Protein AF-A0A5J4KFA5-F1 (afdb_monomer)

Solvent-accessible surface area (backbone atoms only — not comparable to full-atom values): 8581 Å² total; per-residue (Å²): 132,89,76,61,67,71,60,54,55,54,52,53,52,54,51,50,53,52,53,51,52,57,57,59,62,65,71,76,67,78,78,63,49,72,57,53,48,56,60,52,52,70,78,34,52,78,68,52,31,37,32,31,64,57,60,85,41,83,66,88,30,64,31,46,35,37,46,32,25,41,44,97,85,67,27,35,32,38,39,41,37,34,32,26,79,76,80,60,10,60,66,46,78,48,78,49,64,82,28,49,67,70,58,46,50,55,49,51,52,58,50,49,76,76,40,63,63,37,82,48,56,66,64,59,56,50,51,56,50,49,52,20,43,56,53,14,45,77,75,69,50,69,73,90,56,94,66,72,77,131

Structure (mmCIF, N/CA/C/O backbone):
data_AF-A0A5J4KFA5-F1
#
_entry.id   AF-A0A5J4KFA5-F1
#
loop_
_atom_site.group_PDB
_atom_site.id
_atom_site.type_symbol
_atom_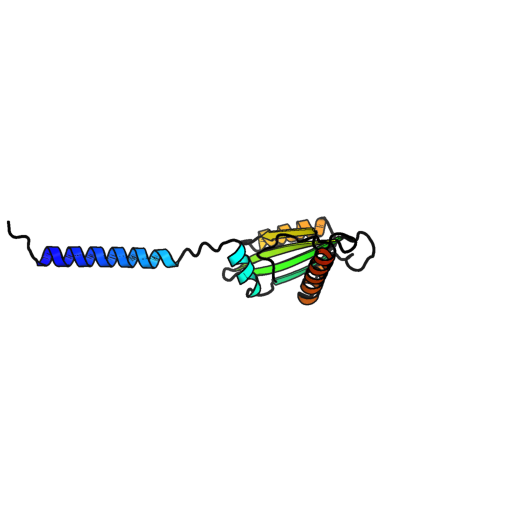site.label_atom_id
_atom_site.label_alt_id
_atom_site.label_comp_id
_atom_site.label_asym_id
_atom_site.label_entity_id
_atom_site.label_seq_id
_atom_site.pdbx_PDB_ins_code
_atom_site.Cartn_x
_atom_site.Cartn_y
_atom_site.Cartn_z
_atom_site.occupancy
_atom_site.B_iso_or_equiv
_atom_site.aut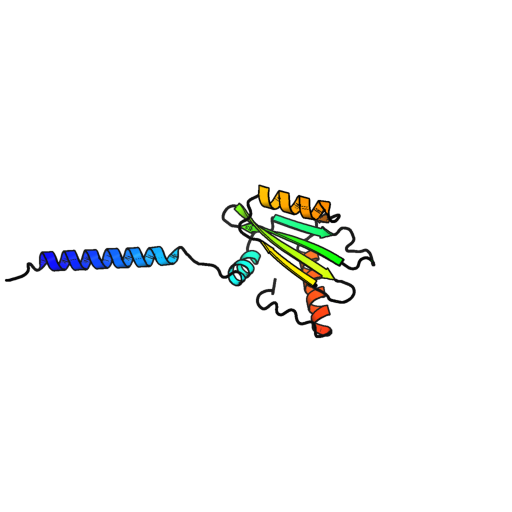h_seq_id
_atom_site.auth_comp_id
_atom_site.auth_asym_id
_atom_site.auth_atom_id
_atom_site.pdbx_PDB_model_num
ATOM 1 N N . MET A 1 1 ? -47.757 -39.507 41.979 1.00 48.88 1 MET A N 1
ATOM 2 C CA . MET A 1 1 ? -47.873 -38.122 42.495 1.00 48.88 1 MET A CA 1
ATOM 3 C C . MET A 1 1 ? -48.230 -37.200 41.332 1.00 48.88 1 MET A C 1
ATOM 5 O O . MET A 1 1 ? -47.469 -37.205 40.369 1.00 48.88 1 MET A O 1
ATOM 9 N N . PRO A 1 2 ? -49.360 -36.469 41.341 1.00 50.25 2 PRO A N 1
ATOM 10 C CA . PRO A 1 2 ? -49.738 -35.630 40.203 1.00 50.25 2 PRO A CA 1
ATOM 11 C C . PRO A 1 2 ? -48.862 -34.374 40.171 1.00 50.25 2 PRO A C 1
ATOM 13 O O . PRO A 1 2 ? -48.913 -33.545 41.079 1.00 50.25 2 PRO A O 1
ATOM 16 N N . GLN A 1 3 ? -48.007 -34.247 39.157 1.00 60.41 3 GLN A N 1
ATOM 17 C CA . GLN A 1 3 ? -47.217 -33.034 38.961 1.00 60.41 3 GLN A CA 1
ATOM 18 C C . GLN A 1 3 ? -48.127 -31.901 38.471 1.00 60.41 3 GLN A C 1
ATOM 20 O O . GLN A 1 3 ? -48.825 -32.046 37.473 1.00 60.41 3 GLN A O 1
ATOM 25 N N . ASP A 1 4 ? -48.099 -30.774 39.183 1.00 69.31 4 ASP A N 1
ATOM 26 C CA . ASP A 1 4 ? -48.907 -29.586 38.902 1.00 69.31 4 ASP A CA 1
ATOM 27 C C . ASP A 1 4 ? -48.638 -29.044 37.473 1.00 69.31 4 ASP A C 1
ATOM 29 O O . ASP A 1 4 ? -47.506 -28.626 37.171 1.00 69.31 4 ASP A O 1
ATOM 33 N N . PRO A 1 5 ? -49.656 -29.005 36.589 1.00 64.88 5 PRO A N 1
ATOM 34 C CA . PRO A 1 5 ? -49.503 -28.608 35.188 1.00 64.88 5 PRO A CA 1
ATOM 35 C C . PRO A 1 5 ? -48.994 -27.166 35.024 1.00 64.88 5 PRO A C 1
ATOM 37 O O . PRO A 1 5 ? -48.311 -26.850 34.042 1.00 64.88 5 PRO A O 1
ATOM 40 N N . LYS A 1 6 ? -49.220 -26.284 36.011 1.00 66.75 6 LYS A N 1
ATOM 41 C CA . LYS A 1 6 ? -48.730 -24.895 35.974 1.00 66.75 6 LYS A CA 1
ATOM 42 C C . LYS A 1 6 ? -47.214 -24.805 36.163 1.00 66.75 6 LYS A C 1
ATOM 44 O O . LYS A 1 6 ? -46.574 -23.913 35.595 1.00 66.75 6 LYS A O 1
ATOM 49 N N . LYS A 1 7 ? -46.603 -25.726 36.922 1.00 64.25 7 LYS A N 1
ATOM 50 C CA . LYS A 1 7 ? -45.137 -25.785 37.087 1.00 64.25 7 LYS A CA 1
ATOM 51 C C . LYS A 1 7 ? -44.448 -26.237 35.800 1.00 64.25 7 LYS A C 1
ATOM 53 O O . LYS A 1 7 ? -43.410 -25.677 35.441 1.00 64.25 7 LYS A O 1
ATOM 58 N N . GLN A 1 8 ? -45.048 -27.180 35.074 1.00 62.72 8 GLN A N 1
ATOM 59 C CA . GLN A 1 8 ? -44.511 -27.669 33.803 1.00 62.72 8 GLN A CA 1
ATOM 60 C C . GLN A 1 8 ? -44.550 -26.580 32.716 1.00 62.72 8 GLN A C 1
ATOM 62 O O . GLN A 1 8 ? -43.534 -26.335 32.061 1.00 62.72 8 GLN A O 1
ATOM 67 N N . GLN A 1 9 ? -45.651 -25.828 32.597 1.00 65.81 9 GLN A N 1
ATOM 68 C CA . GLN A 1 9 ? -45.754 -24.720 31.633 1.00 65.81 9 GLN A CA 1
ATOM 69 C C . GLN A 1 9 ? -44.708 -23.617 31.878 1.00 65.81 9 GLN A C 1
ATOM 71 O O . GLN A 1 9 ? -44.048 -23.163 30.938 1.00 65.81 9 GLN A O 1
ATOM 76 N N . LYS A 1 10 ? -44.473 -23.232 33.143 1.00 67.44 10 LYS A N 1
ATOM 77 C CA . LYS A 1 10 ? -43.448 -22.231 33.501 1.00 67.44 10 LYS A CA 1
ATOM 78 C C . LYS A 1 10 ? -42.025 -22.707 33.182 1.00 67.44 10 LYS A C 1
ATOM 80 O O . LYS A 1 10 ? -41.206 -21.917 32.705 1.00 67.44 10 LYS A O 1
ATOM 85 N N . ALA A 1 11 ? -41.727 -23.990 33.392 1.00 69.19 11 ALA A N 1
ATOM 86 C CA . ALA A 1 11 ? -40.424 -24.570 33.067 1.00 69.19 11 ALA A CA 1
ATOM 87 C C . ALA A 1 11 ? -40.159 -24.592 31.549 1.00 69.19 11 ALA A C 1
ATOM 89 O O . ALA A 1 11 ? -39.063 -24.233 31.106 1.00 69.19 11 ALA A O 1
ATOM 90 N N . VAL A 1 12 ? -41.174 -24.936 30.747 1.00 67.94 12 VAL A N 1
ATOM 91 C CA . VAL A 1 12 ? -41.089 -24.939 29.276 1.00 67.94 12 VAL A CA 1
ATOM 92 C C . VAL A 1 12 ? -40.894 -23.519 28.732 1.00 67.94 12 VAL A C 1
ATOM 94 O O . VAL A 1 12 ? -40.017 -23.300 27.891 1.00 67.94 12 VAL A O 1
ATOM 97 N N . MET A 1 13 ? -41.619 -22.524 29.259 1.00 67.62 13 MET A N 1
ATOM 98 C CA . MET A 1 13 ? -41.434 -21.121 28.862 1.00 67.62 13 MET A CA 1
ATOM 99 C C . MET A 1 13 ? -40.043 -20.578 29.232 1.00 67.62 13 MET A C 1
ATOM 101 O O . MET A 1 13 ? -39.431 -19.862 28.435 1.00 67.62 13 MET A O 1
ATOM 105 N N . LYS A 1 14 ? -39.491 -20.957 30.396 1.00 67.44 14 LYS A N 1
ATOM 106 C CA . LYS A 1 14 ? -38.136 -20.553 30.820 1.00 67.44 14 LYS A CA 1
ATOM 107 C C . LYS A 1 14 ? -37.043 -21.181 29.942 1.00 67.44 14 LYS A C 1
ATOM 109 O O . LYS A 1 14 ? -36.077 -20.497 29.606 1.00 67.44 14 LYS A O 1
ATOM 114 N N . LYS A 1 15 ? -37.213 -22.439 29.508 1.00 66.06 15 LYS A N 1
ATOM 115 C CA . LYS A 1 15 ? -36.317 -23.093 28.532 1.00 66.06 15 LYS A CA 1
ATOM 116 C C . LYS A 1 15 ? -36.366 -22.415 27.157 1.00 66.06 15 LYS A C 1
ATOM 118 O O . LYS A 1 15 ? -35.312 -22.160 26.581 1.00 66.06 15 LYS A O 1
ATOM 123 N N . ARG A 1 16 ? -37.556 -22.046 26.660 1.00 66.62 16 ARG A N 1
ATOM 124 C CA . ARG A 1 16 ? -37.713 -21.324 25.380 1.00 66.62 16 ARG A CA 1
ATOM 125 C C . ARG A 1 16 ? -37.065 -19.935 25.398 1.00 66.62 16 ARG A C 1
ATOM 127 O O . ARG A 1 16 ? -36.372 -19.594 24.445 1.00 66.62 16 ARG A O 1
ATOM 134 N N . LYS A 1 17 ? -37.207 -19.168 26.490 1.00 60.09 17 LYS A N 1
ATOM 135 C CA . LYS A 1 17 ? -36.532 -17.862 26.644 1.00 60.09 17 LYS A CA 1
ATOM 136 C C . LYS A 1 17 ? -35.004 -17.986 26.671 1.00 60.09 17 LYS A C 1
ATOM 138 O O . LYS A 1 17 ? -34.337 -17.211 25.995 1.00 60.09 17 LYS A O 1
ATOM 143 N N . LYS A 1 18 ? -34.451 -18.987 27.369 1.00 60.09 18 LYS A N 1
ATOM 144 C CA . LYS A 1 18 ? -33.000 -19.257 27.364 1.00 60.09 18 LYS A CA 1
ATOM 145 C C . LYS A 1 18 ? -32.482 -19.674 25.982 1.00 60.09 18 LYS A C 1
ATOM 147 O O . LYS A 1 18 ? -31.433 -19.201 25.564 1.00 60.09 18 LYS A O 1
ATOM 152 N N . ALA A 1 19 ? -33.230 -20.502 25.249 1.00 58.31 19 ALA A N 1
ATOM 153 C CA . ALA A 1 19 ? -32.874 -20.895 23.883 1.00 58.31 19 ALA A CA 1
ATOM 154 C C . ALA A 1 19 ? -32.956 -19.719 22.889 1.00 58.31 19 ALA A C 1
ATOM 156 O O . ALA A 1 19 ? -32.118 -19.610 21.998 1.00 58.31 19 ALA A O 1
ATOM 157 N N . ALA A 1 20 ? -33.925 -18.813 23.057 1.00 57.97 20 ALA A N 1
ATOM 158 C CA . ALA A 1 20 ? -34.015 -17.582 22.272 1.00 57.97 20 ALA A CA 1
ATOM 159 C C . ALA A 1 20 ? -32.862 -16.612 22.590 1.00 57.97 20 ALA A C 1
ATOM 161 O O . ALA A 1 20 ? -32.257 -16.076 21.669 1.00 57.97 20 ALA A O 1
ATOM 162 N N . GLN A 1 21 ? -32.492 -16.452 23.866 1.00 55.25 21 GLN A N 1
ATOM 163 C CA . GLN A 1 21 ? -31.337 -15.641 24.281 1.00 55.25 21 GLN A CA 1
ATOM 164 C C . GLN A 1 21 ? -30.009 -16.194 23.732 1.00 55.25 21 GLN A C 1
ATOM 166 O O . GLN A 1 21 ? -29.204 -15.427 23.207 1.00 55.25 21 GLN A O 1
ATOM 171 N N . HIS A 1 22 ? -29.813 -17.519 23.740 1.00 52.59 22 HIS A N 1
ATOM 172 C CA . HIS A 1 22 ? -28.641 -18.150 23.115 1.00 52.59 22 HIS A CA 1
ATOM 173 C C . HIS A 1 22 ? -28.617 -18.011 21.581 1.00 52.59 22 HIS A C 1
ATOM 175 O O . HIS A 1 22 ? -27.538 -17.913 21.003 1.00 52.59 22 HIS A O 1
ATOM 181 N N . LYS A 1 23 ? -29.777 -17.949 20.906 1.00 52.00 23 LYS A N 1
ATOM 182 C CA . LYS A 1 23 ? -29.849 -17.703 19.452 1.00 52.00 23 LYS A CA 1
ATOM 183 C C . LYS A 1 23 ? -29.574 -16.246 19.062 1.00 52.00 23 LYS A C 1
ATOM 185 O O . LYS A 1 23 ? -29.092 -16.009 17.959 1.00 52.00 23 LYS A O 1
ATOM 190 N N . VAL A 1 24 ? -29.856 -15.280 19.940 1.00 48.72 24 VAL A N 1
ATOM 191 C CA . VAL A 1 24 ? -29.573 -13.852 19.691 1.00 48.72 24 VAL A CA 1
ATOM 192 C C . VAL A 1 24 ? -28.083 -13.542 19.896 1.00 48.72 24 VAL A C 1
ATOM 194 O O . VAL A 1 24 ? -27.511 -12.786 19.118 1.00 48.72 24 VAL A O 1
ATOM 197 N N . SER A 1 25 ? -27.414 -14.211 20.843 1.00 45.38 25 SER A N 1
ATOM 198 C CA . SER A 1 25 ? -25.962 -14.074 21.062 1.00 45.38 25 SER A CA 1
ATOM 199 C C . SER A 1 25 ? -25.096 -14.672 19.944 1.00 45.38 25 SER A C 1
ATOM 201 O O . SER A 1 25 ? -23.939 -14.286 19.808 1.00 45.38 25 SER A O 1
ATOM 203 N N . ALA A 1 26 ? -25.625 -15.597 19.139 1.00 46.81 26 ALA A N 1
ATOM 204 C CA . ALA A 1 26 ? -24.887 -16.210 18.031 1.00 46.81 26 ALA A CA 1
ATOM 205 C C . ALA A 1 26 ? -24.843 -15.337 16.759 1.00 46.81 26 ALA A C 1
ATOM 207 O O . ALA A 1 26 ? -24.162 -15.693 15.804 1.00 46.81 26 ALA A O 1
ATOM 208 N N . LYS A 1 27 ? -25.554 -14.196 16.728 1.00 43.31 27 LYS A N 1
ATOM 209 C CA . LYS A 1 27 ? -25.555 -13.260 15.587 1.00 43.31 27 LYS A CA 1
ATOM 210 C C . LYS A 1 27 ? -24.529 -12.124 15.693 1.00 43.31 27 LYS A C 1
ATOM 212 O O . LYS A 1 27 ? -24.405 -11.361 14.744 1.00 43.31 27 LYS A O 1
ATOM 217 N N . ALA A 1 28 ? -23.806 -12.004 16.808 1.00 41.78 28 ALA A N 1
ATOM 218 C CA . ALA A 1 28 ? -22.899 -10.876 17.057 1.00 41.78 28 ALA A CA 1
ATOM 219 C C . ALA A 1 28 ? -21.405 -11.194 16.866 1.00 41.78 28 ALA A C 1
ATOM 221 O O . ALA A 1 28 ? -20.589 -10.287 16.939 1.00 41.78 28 ALA A O 1
ATOM 222 N N . ASN A 1 29 ? -21.047 -12.443 16.563 1.00 40.81 29 ASN A N 1
ATOM 223 C CA . ASN A 1 29 ? -19.681 -12.815 16.201 1.00 40.81 29 ASN A CA 1
ATOM 224 C C . ASN A 1 29 ? -19.675 -13.349 14.770 1.00 40.81 29 ASN A C 1
ATOM 226 O O . ASN A 1 29 ? -19.503 -14.544 14.536 1.00 40.81 29 ASN A O 1
ATOM 230 N N . LEU A 1 30 ? -19.873 -12.456 13.798 1.00 44.94 30 LEU A N 1
ATOM 231 C CA . LEU A 1 30 ? -19.349 -12.709 12.461 1.00 44.94 30 LEU A CA 1
ATOM 232 C C . LEU A 1 30 ? -17.828 -12.670 12.596 1.00 44.94 30 LEU A C 1
ATOM 234 O O . LEU A 1 30 ? -17.204 -11.616 12.519 1.00 44.94 30 LEU A O 1
ATOM 238 N N . THR A 1 31 ? -17.225 -13.822 12.875 1.00 44.69 31 THR A N 1
ATOM 239 C CA . THR A 1 31 ? -15.794 -14.018 12.676 1.00 44.69 31 THR A CA 1
ATOM 240 C C . THR A 1 31 ? -15.566 -13.888 11.175 1.00 44.69 31 THR A C 1
ATOM 242 O O . THR A 1 31 ? -15.669 -14.863 10.434 1.00 44.69 31 THR A O 1
ATOM 245 N N . PHE A 1 32 ? -15.369 -12.660 10.695 1.00 49.94 32 PHE A N 1
ATOM 246 C CA . PHE A 1 32 ? -15.036 -12.431 9.301 1.00 49.94 32 PHE A CA 1
ATOM 247 C C . PHE A 1 32 ? -13.742 -13.194 9.022 1.00 49.94 32 PHE A C 1
ATOM 249 O O . PHE A 1 32 ? -12.708 -12.937 9.641 1.00 49.94 32 PHE A O 1
ATOM 256 N N . SER A 1 33 ? -13.799 -14.161 8.100 1.00 60.81 33 SER A N 1
ATOM 257 C CA . SER A 1 33 ? -12.582 -14.698 7.487 1.00 60.81 33 SER A CA 1
ATOM 258 C C . SER A 1 33 ? -11.745 -13.514 6.995 1.00 60.81 33 SER A C 1
ATOM 260 O O . SER A 1 33 ? -12.311 -12.518 6.534 1.00 60.81 33 SER A O 1
ATOM 262 N N . LYS A 1 34 ? -10.411 -13.612 7.049 1.00 55.50 34 LYS A N 1
ATOM 263 C CA . LYS A 1 34 ? -9.513 -12.579 6.497 1.00 55.50 34 LYS A CA 1
ATOM 264 C C . LYS A 1 34 ? -9.927 -12.184 5.073 1.00 55.50 34 LYS A C 1
ATOM 266 O O . LYS A 1 34 ? -9.903 -11.011 4.729 1.00 55.50 34 LYS A O 1
ATOM 271 N N . GLU A 1 35 ? -10.395 -13.146 4.282 1.00 57.47 35 GLU A N 1
ATOM 272 C CA . GLU A 1 35 ? -10.902 -12.943 2.920 1.00 57.47 35 GLU A CA 1
ATOM 273 C C . GLU A 1 35 ? -12.211 -12.135 2.879 1.00 57.47 35 GLU A C 1
ATOM 275 O O . GLU A 1 35 ? -12.377 -11.267 2.025 1.00 57.47 35 GLU A O 1
ATOM 280 N N . GLY A 1 36 ? -13.126 -12.372 3.824 1.00 59.62 36 GLY A N 1
ATOM 281 C CA . GLY A 1 36 ? -14.366 -11.602 3.964 1.00 59.62 36 GLY A CA 1
ATOM 282 C C . GLY A 1 36 ? -14.100 -10.161 4.394 1.00 59.62 36 GLY A C 1
ATOM 283 O O . GLY A 1 36 ? -14.683 -9.236 3.838 1.00 59.62 36 GLY A O 1
ATOM 284 N N . MET A 1 37 ? -13.143 -9.964 5.305 1.00 60.84 37 MET A N 1
ATOM 285 C CA . MET A 1 37 ? -12.709 -8.634 5.735 1.00 60.84 37 MET A CA 1
ATOM 286 C C . MET A 1 37 ? -12.047 -7.849 4.591 1.00 60.84 37 MET A C 1
ATOM 288 O O . MET A 1 37 ? -12.329 -6.667 4.425 1.00 60.84 37 MET A O 1
ATOM 292 N N . LEU A 1 38 ? -11.230 -8.500 3.752 1.00 60.91 38 LEU A N 1
ATOM 293 C CA . LEU A 1 38 ? -10.692 -7.882 2.531 1.00 60.91 38 LEU A CA 1
ATOM 294 C C . LEU A 1 38 ? -11.795 -7.537 1.520 1.00 60.91 38 LEU A C 1
ATOM 296 O O . LEU A 1 38 ? -11.723 -6.502 0.859 1.00 60.91 38 LEU A O 1
ATOM 300 N N . ARG A 1 39 ? -12.820 -8.388 1.385 1.00 66.88 39 ARG A N 1
ATOM 301 C CA . ARG A 1 39 ? -13.937 -8.132 0.468 1.00 66.88 39 ARG A CA 1
ATOM 302 C C . ARG A 1 39 ? -14.721 -6.890 0.878 1.00 66.88 39 ARG A C 1
ATOM 304 O O . ARG A 1 39 ? -15.022 -6.073 0.012 1.00 66.88 39 ARG A O 1
ATOM 311 N N . GLU A 1 40 ? -14.987 -6.734 2.172 1.00 68.31 40 GLU A N 1
ATOM 312 C CA . GLU A 1 40 ? -15.677 -5.561 2.719 1.00 68.31 40 GLU A CA 1
ATOM 313 C C . GLU A 1 40 ? -14.793 -4.316 2.804 1.00 68.31 40 GLU A C 1
ATOM 315 O O . GLU A 1 40 ? -15.306 -3.199 2.707 1.00 68.31 40 GLU A O 1
ATOM 320 N N . ALA A 1 41 ? -13.466 -4.475 2.872 1.00 67.69 41 ALA A N 1
ATOM 321 C CA . ALA A 1 41 ? -12.539 -3.345 2.870 1.00 67.69 41 ALA A CA 1
ATOM 322 C C . ALA A 1 41 ? -12.739 -2.421 1.655 1.00 67.69 41 ALA A C 1
ATOM 324 O O . ALA A 1 41 ? -12.492 -1.225 1.750 1.00 67.69 41 ALA A O 1
ATOM 325 N N . ARG A 1 42 ? -13.260 -2.936 0.533 1.00 71.38 42 ARG A N 1
ATOM 326 C CA . ARG A 1 42 ? -13.574 -2.145 -0.669 1.00 71.38 42 ARG A CA 1
ATOM 327 C C . ARG A 1 42 ? -14.665 -1.100 -0.455 1.00 71.38 42 ARG A C 1
ATOM 329 O O . ARG A 1 42 ? -14.575 -0.012 -1.015 1.00 71.38 42 ARG A O 1
ATOM 336 N N . SER A 1 43 ? -15.667 -1.421 0.360 1.00 79.56 43 SER A N 1
ATOM 337 C CA . SER A 1 43 ? -16.758 -0.496 0.692 1.00 79.56 43 SER A CA 1
ATOM 338 C C . SER A 1 43 ? -16.385 0.531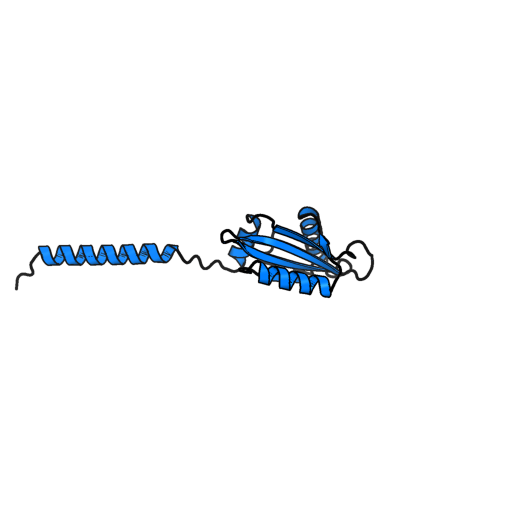 1.759 1.00 79.56 43 SER A C 1
ATOM 340 O O . SER A 1 43 ? -17.128 1.485 1.973 1.00 79.56 43 SER A O 1
ATOM 342 N N . LEU A 1 44 ? -15.243 0.354 2.427 1.00 84.81 44 LEU A N 1
ATOM 343 C CA . LEU A 1 44 ? -14.804 1.276 3.463 1.00 84.81 44 LEU A CA 1
ATOM 344 C C . LEU A 1 44 ? -14.317 2.598 2.858 1.00 84.81 44 LEU A C 1
ATOM 346 O O . LEU A 1 44 ? -13.662 2.574 1.813 1.00 84.81 44 LEU A O 1
ATOM 350 N N . PRO A 1 45 ? -14.563 3.745 3.510 1.00 88.88 45 PRO A N 1
ATOM 351 C CA . PRO A 1 45 ? -14.034 5.031 3.073 1.00 88.88 45 PRO A CA 1
ATOM 352 C C . PRO A 1 45 ? -12.511 5.002 2.908 1.00 88.88 45 PRO A C 1
ATOM 354 O O . PRO A 1 45 ? -11.791 4.494 3.773 1.00 88.88 45 PRO A O 1
ATOM 357 N N . LEU A 1 46 ? -12.025 5.551 1.793 1.00 91.81 46 LEU A N 1
ATOM 358 C CA . LEU A 1 46 ? -10.596 5.765 1.587 1.00 9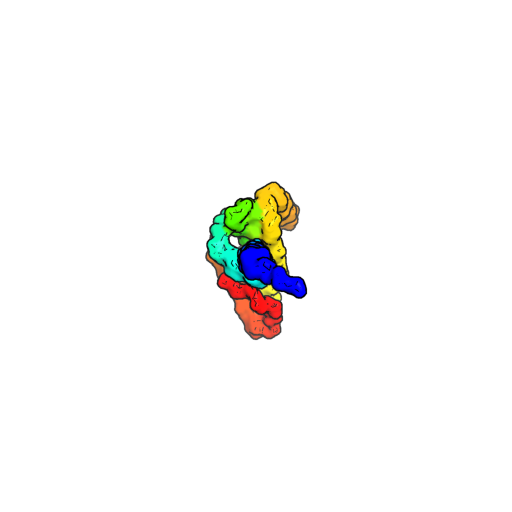1.81 46 LEU A CA 1
ATOM 359 C C . LEU A 1 46 ? -10.097 6.783 2.612 1.00 91.81 46 LEU A C 1
ATOM 361 O O . LEU A 1 46 ? -10.654 7.874 2.705 1.00 91.81 46 LEU A O 1
ATOM 365 N N . LEU A 1 47 ? -9.065 6.409 3.365 1.00 92.62 47 LEU A N 1
ATOM 366 C CA . LEU A 1 47 ? -8.374 7.330 4.257 1.00 92.62 47 LEU A CA 1
ATOM 367 C C . LEU A 1 47 ? -7.301 8.071 3.462 1.00 92.62 47 LEU A C 1
ATOM 369 O O . LEU A 1 47 ? -7.359 9.285 3.320 1.00 92.62 47 LEU A O 1
ATOM 373 N N . GLU A 1 48 ? -6.358 7.321 2.893 1.00 94.50 48 GLU A N 1
ATOM 374 C CA . GLU A 1 48 ? -5.269 7.865 2.087 1.00 94.50 48 GLU A CA 1
ATOM 375 C C . GLU A 1 48 ? -4.606 6.780 1.232 1.00 94.50 48 GLU A C 1
ATOM 377 O O . GLU A 1 48 ? -4.795 5.574 1.439 1.00 94.50 48 GLU A O 1
ATOM 382 N N . CYS A 1 49 ? -3.832 7.217 0.243 1.00 96.31 49 CYS A N 1
ATOM 383 C CA . CYS A 1 49 ? -3.080 6.339 -0.632 1.00 96.31 49 CYS A CA 1
ATOM 384 C C . CYS A 1 49 ? -1.710 6.938 -0.938 1.00 96.31 49 CYS A C 1
ATOM 386 O O . CYS A 1 49 ? -1.590 8.127 -1.234 1.00 96.31 49 CYS A O 1
ATOM 388 N N . TRP A 1 50 ? -0.685 6.096 -0.886 1.00 97.19 50 TRP A N 1
ATOM 389 C CA . TRP A 1 50 ? 0.708 6.485 -1.043 1.00 97.19 50 TRP A CA 1
ATOM 390 C C . TRP A 1 50 ? 1.399 5.599 -2.068 1.00 97.19 50 TRP A C 1
ATOM 392 O O . TRP A 1 50 ? 1.139 4.396 -2.140 1.00 97.19 50 TRP A O 1
ATOM 402 N N . ILE A 1 51 ? 2.328 6.186 -2.812 1.00 96.25 51 ILE A N 1
ATOM 403 C CA . ILE A 1 51 ? 3.200 5.494 -3.758 1.00 96.25 51 ILE A CA 1
ATOM 404 C C . ILE A 1 51 ? 4.645 5.948 -3.561 1.00 96.25 51 ILE A C 1
ATOM 406 O O . ILE A 1 51 ? 4.901 7.100 -3.221 1.00 96.25 51 ILE A O 1
ATOM 410 N N . SER A 1 52 ? 5.602 5.056 -3.785 1.00 95.50 52 SER A N 1
ATOM 411 C CA . SER A 1 52 ? 7.027 5.388 -3.772 1.00 95.50 52 SER A CA 1
ATOM 412 C C . SER A 1 52 ? 7.343 6.483 -4.786 1.00 95.50 52 SER A C 1
ATOM 414 O O . SER A 1 52 ? 6.945 6.369 -5.944 1.00 95.50 52 SER A O 1
ATOM 416 N N . GLN A 1 53 ? 8.095 7.512 -4.405 1.00 94.12 53 GLN A N 1
ATOM 417 C CA . GLN A 1 53 ? 8.363 8.672 -5.260 1.00 94.12 53 GLN A CA 1
ATOM 418 C C . GLN A 1 53 ? 9.082 8.308 -6.569 1.00 94.12 53 GLN A C 1
ATOM 420 O O . GLN A 1 53 ? 8.785 8.870 -7.621 1.00 94.12 53 GLN A O 1
ATOM 425 N N . SER A 1 54 ? 9.935 7.285 -6.533 1.00 91.69 54 SER A N 1
ATOM 426 C CA . SER A 1 54 ? 10.678 6.752 -7.679 1.00 91.69 54 SER A CA 1
ATOM 427 C C . SER A 1 54 ? 9.846 5.913 -8.662 1.00 91.69 54 SER A C 1
ATOM 429 O O . SER A 1 54 ? 10.408 5.320 -9.578 1.00 91.69 54 SER A O 1
ATOM 431 N N . TRP A 1 55 ? 8.514 5.845 -8.535 1.00 92.56 55 TRP A N 1
ATOM 432 C CA . TRP A 1 55 ? 7.690 4.940 -9.353 1.00 92.56 55 TRP A CA 1
ATOM 433 C C . TRP A 1 55 ? 7.812 5.163 -10.871 1.00 92.56 55 TRP A C 1
ATOM 435 O O . TRP A 1 55 ? 7.727 4.202 -11.643 1.00 92.56 55 TRP A O 1
ATOM 445 N N . GLN A 1 56 ? 8.079 6.400 -11.298 1.00 90.38 56 GLN A N 1
ATOM 446 C CA . GLN A 1 56 ? 8.296 6.758 -12.706 1.00 90.38 56 GLN A CA 1
ATOM 447 C C . GLN A 1 56 ? 9.729 6.497 -13.192 1.00 90.38 56 GLN A C 1
ATOM 449 O O . GLN A 1 56 ? 9.949 6.426 -14.393 1.00 90.38 56 GLN A O 1
ATOM 454 N N . GLN A 1 57 ? 10.700 6.315 -12.294 1.00 89.94 57 GLN A N 1
ATOM 455 C CA . GLN A 1 57 ? 12.115 6.143 -12.646 1.00 89.94 57 GLN A CA 1
ATOM 456 C C . GLN A 1 57 ? 12.396 4.719 -13.120 1.00 89.94 57 GLN A C 1
ATOM 458 O O . GLN A 1 57 ? 11.930 3.770 -12.492 1.00 89.94 57 GLN A O 1
ATOM 463 N N . ASP A 1 58 ? 13.175 4.534 -14.184 1.00 83.75 58 ASP A N 1
ATOM 464 C CA . ASP A 1 58 ? 13.436 3.205 -14.764 1.00 83.75 58 ASP A CA 1
ATOM 465 C C . ASP A 1 58 ? 14.056 2.216 -13.762 1.00 83.75 58 ASP A C 1
ATOM 467 O O . ASP A 1 58 ? 13.644 1.057 -13.688 1.00 83.75 58 ASP A O 1
ATOM 471 N N . ALA A 1 59 ? 14.966 2.696 -12.912 1.00 81.94 59 ALA A N 1
ATOM 472 C CA . ALA A 1 59 ? 15.535 1.962 -11.784 1.00 81.94 59 ALA A CA 1
ATOM 473 C C . ALA A 1 59 ? 15.091 2.603 -10.454 1.00 81.94 59 ALA A C 1
ATOM 475 O O . ALA A 1 59 ? 14.957 3.824 -10.396 1.00 81.94 59 ALA A O 1
ATOM 476 N N . PRO A 1 60 ? 14.861 1.822 -9.376 1.00 81.44 60 PRO A N 1
ATOM 477 C CA . PRO A 1 60 ? 15.183 0.398 -9.196 1.00 81.44 60 PRO A CA 1
ATOM 478 C C . PRO A 1 60 ? 14.123 -0.591 -9.716 1.00 81.44 60 PRO A C 1
ATOM 480 O O . PRO A 1 60 ? 14.272 -1.793 -9.517 1.00 81.44 60 PRO A O 1
ATOM 483 N N . GLY A 1 61 ? 13.032 -0.125 -10.332 1.00 85.62 61 GLY A N 1
ATOM 484 C CA . GLY A 1 61 ? 11.978 -1.017 -10.833 1.00 85.62 61 GLY A CA 1
ATOM 485 C C . GLY A 1 61 ? 11.049 -1.598 -9.757 1.00 85.62 61 GLY A C 1
ATOM 486 O O . GLY A 1 61 ? 10.158 -2.384 -10.070 1.00 85.62 61 GLY A O 1
ATOM 487 N N . LEU A 1 62 ? 11.230 -1.203 -8.496 1.00 91.75 62 LEU A N 1
ATOM 488 C CA . LEU A 1 62 ? 10.370 -1.582 -7.379 1.00 91.75 62 LEU A CA 1
ATOM 489 C C . LEU A 1 62 ? 9.515 -0.392 -6.958 1.00 91.75 62 LEU A C 1
ATOM 491 O O . LEU A 1 62 ? 10.038 0.680 -6.665 1.00 91.75 62 LEU A O 1
ATOM 495 N N . VAL A 1 63 ? 8.206 -0.607 -6.908 1.00 94.50 63 VAL A N 1
ATOM 496 C CA . VAL A 1 63 ? 7.206 0.403 -6.575 1.00 94.50 63 VAL A CA 1
ATOM 497 C C . VAL A 1 63 ? 6.435 -0.056 -5.348 1.00 94.50 63 VAL A C 1
ATOM 499 O O . VAL A 1 63 ? 5.764 -1.088 -5.372 1.00 94.50 63 VAL A O 1
ATOM 502 N N . GLN A 1 64 ? 6.536 0.708 -4.265 1.00 94.88 64 GLN A N 1
ATOM 503 C CA . GLN A 1 64 ? 5.771 0.463 -3.046 1.00 94.88 64 GLN A CA 1
ATOM 504 C C . GLN A 1 64 ? 4.483 1.281 -3.097 1.00 94.88 64 GLN A C 1
ATOM 506 O O . GLN A 1 64 ? 4.524 2.492 -3.280 1.00 94.88 64 GLN A O 1
ATOM 511 N N . ILE A 1 65 ? 3.343 0.626 -2.908 1.00 95.56 65 ILE A N 1
ATOM 512 C CA . ILE A 1 65 ? 2.019 1.248 -2.856 1.00 95.56 65 ILE A CA 1
ATOM 513 C C . ILE A 1 65 ? 1.387 0.912 -1.510 1.00 95.56 65 ILE A C 1
ATOM 515 O O . ILE A 1 65 ? 1.502 -0.218 -1.027 1.00 95.56 65 ILE A O 1
ATOM 519 N N . ILE A 1 66 ? 0.732 1.885 -0.888 1.00 95.19 66 ILE A N 1
ATOM 520 C CA . ILE A 1 66 ? -0.021 1.711 0.353 1.00 95.19 66 ILE A CA 1
ATOM 521 C C . ILE A 1 66 ? -1.411 2.295 0.146 1.00 95.19 66 ILE A C 1
ATOM 523 O O . ILE A 1 66 ? -1.561 3.415 -0.332 1.00 95.19 66 ILE A O 1
ATOM 527 N N . ILE A 1 67 ? -2.434 1.524 0.500 1.00 94.56 67 ILE A N 1
ATOM 528 C CA . ILE A 1 67 ? -3.834 1.947 0.448 1.00 94.56 67 ILE A CA 1
ATOM 529 C C . ILE A 1 67 ? -4.405 1.763 1.846 1.00 94.56 67 ILE A C 1
ATOM 531 O O . ILE A 1 67 ? -4.472 0.628 2.322 1.00 94.56 67 ILE A O 1
ATOM 535 N N . ALA A 1 68 ? -4.829 2.850 2.483 1.00 93.88 68 ALA A N 1
ATOM 536 C CA . ALA A 1 68 ? -5.428 2.837 3.811 1.00 93.88 68 ALA A CA 1
ATOM 537 C C . ALA A 1 68 ? -6.905 3.235 3.754 1.00 93.88 68 ALA A C 1
ATOM 539 O O . ALA A 1 68 ? -7.313 4.113 2.990 1.00 93.88 68 ALA A O 1
ATOM 540 N N . ARG A 1 69 ? -7.726 2.573 4.568 1.00 92.00 69 ARG A N 1
ATOM 541 C CA . ARG A 1 69 ? -9.172 2.783 4.655 1.00 92.00 69 ARG A CA 1
ATOM 542 C C . ARG A 1 69 ? -9.643 2.737 6.099 1.00 92.00 69 ARG A C 1
ATOM 544 O O . ARG A 1 69 ? -9.123 1.964 6.909 1.00 92.00 69 ARG A O 1
ATOM 551 N N . THR A 1 70 ? -10.667 3.526 6.392 1.00 90.62 70 THR A N 1
ATOM 552 C CA . THR A 1 70 ? -11.238 3.645 7.738 1.00 90.62 70 THR A CA 1
ATOM 553 C C . THR A 1 70 ? -12.370 2.642 7.930 1.00 90.62 70 THR A C 1
ATOM 555 O O . THR A 1 70 ? -13.305 2.585 7.137 1.00 90.62 70 THR A O 1
ATOM 558 N N . GLN A 1 71 ? -12.296 1.848 8.993 1.00 85.19 71 GLN A N 1
ATOM 559 C CA . GLN A 1 71 ? -13.331 0.911 9.423 1.00 85.19 71 GLN A CA 1
ATOM 560 C C . GLN A 1 71 ? -14.440 1.641 10.207 1.00 85.19 71 GLN A C 1
ATOM 562 O O . GLN A 1 71 ? -14.262 2.766 10.678 1.00 85.19 71 GLN A O 1
ATOM 567 N N . LEU A 1 72 ? -15.610 1.005 10.345 1.00 78.69 72 LEU A N 1
ATOM 568 C CA . LEU A 1 72 ? -16.801 1.594 10.986 1.00 78.69 72 LEU A CA 1
ATOM 569 C C . LEU A 1 72 ? -16.566 2.035 12.444 1.00 78.69 72 LEU A C 1
ATOM 571 O O . LEU A 1 72 ? -17.216 2.954 12.932 1.00 78.69 72 LEU A O 1
ATOM 575 N N . ASP A 1 73 ? -15.623 1.401 13.132 1.00 83.44 73 ASP A N 1
ATOM 576 C CA . ASP A 1 73 ? -15.234 1.641 14.523 1.00 83.44 73 ASP A CA 1
ATOM 577 C C . ASP A 1 73 ? -14.063 2.633 14.674 1.00 83.44 73 ASP A C 1
ATOM 579 O O . ASP A 1 73 ? -13.452 2.720 15.739 1.00 83.44 73 ASP A O 1
ATOM 583 N N . ARG A 1 74 ? -13.752 3.402 13.619 1.00 82.06 74 ARG A N 1
ATOM 584 C CA . ARG A 1 74 ? -12.585 4.304 13.526 1.00 82.06 74 ARG A CA 1
ATOM 585 C C . ARG A 1 74 ? -11.234 3.591 13.610 1.00 82.06 74 ARG A C 1
ATOM 587 O O . ARG A 1 74 ? -10.210 4.250 13.794 1.00 82.06 74 ARG A O 1
ATOM 594 N N . ARG A 1 75 ? -11.206 2.267 13.464 1.00 89.94 75 ARG A N 1
ATOM 595 C CA . ARG A 1 75 ? -9.963 1.546 13.202 1.00 89.94 75 ARG A CA 1
ATOM 596 C C . ARG A 1 75 ? -9.538 1.751 11.761 1.00 89.94 75 ARG A C 1
ATOM 598 O O . ARG A 1 75 ? -10.322 2.155 10.904 1.00 89.94 75 ARG A O 1
ATOM 605 N N . ILE A 1 76 ? -8.279 1.455 11.489 1.00 91.25 76 ILE A N 1
ATOM 606 C CA . ILE A 1 76 ? -7.708 1.554 10.155 1.00 91.25 76 ILE A CA 1
ATOM 607 C C . ILE A 1 76 ? -7.363 0.158 9.670 1.00 91.25 76 ILE A C 1
ATOM 609 O O . ILE A 1 76 ? -6.822 -0.680 10.396 1.00 91.25 76 ILE A O 1
ATOM 613 N N . CYS A 1 77 ? -7.670 -0.080 8.404 1.00 91.00 77 CYS A N 1
ATOM 614 C CA . CYS A 1 77 ? -7.105 -1.179 7.650 1.00 91.00 77 CYS A CA 1
ATOM 615 C C . CYS A 1 77 ? -6.251 -0.615 6.524 1.00 91.00 77 CYS A C 1
ATOM 617 O O . CYS A 1 77 ? -6.613 0.377 5.895 1.00 91.00 77 CYS A O 1
ATOM 619 N N . PHE A 1 78 ? -5.112 -1.241 6.263 1.00 91.44 78 PHE A N 1
ATOM 620 C CA . PHE A 1 78 ? -4.269 -0.849 5.148 1.00 91.44 78 PHE A CA 1
ATOM 621 C C . PHE A 1 78 ? -3.670 -2.062 4.450 1.00 91.44 78 PHE A C 1
ATOM 623 O O . PHE A 1 78 ? -3.385 -3.100 5.058 1.00 91.44 78 PHE A O 1
ATOM 630 N N . GLY A 1 79 ? -3.497 -1.915 3.141 1.00 91.19 79 GLY A N 1
ATOM 631 C CA . GLY A 1 79 ? -2.785 -2.847 2.286 1.00 91.19 79 GLY A CA 1
ATOM 632 C C . GLY A 1 79 ? -1.487 -2.221 1.798 1.00 91.19 79 GLY A C 1
ATOM 633 O O . GLY A 1 79 ? -1.497 -1.100 1.302 1.00 91.19 79 GLY A O 1
ATOM 634 N N . SER A 1 80 ? -0.386 -2.953 1.921 1.00 92.06 80 SER A N 1
ATOM 635 C CA . SER A 1 80 ? 0.923 -2.624 1.362 1.00 92.06 80 SER A CA 1
ATOM 636 C C . SER A 1 80 ? 1.213 -3.577 0.204 1.00 92.06 80 SER A C 1
ATOM 638 O O . SER A 1 80 ? 1.162 -4.799 0.362 1.00 92.06 80 SER A O 1
ATOM 640 N N . TYR A 1 81 ? 1.506 -3.012 -0.962 1.00 92.69 81 TYR A N 1
ATOM 641 C CA . TYR A 1 81 ? 1.720 -3.715 -2.220 1.00 92.69 81 TYR A CA 1
ATOM 642 C C . TYR A 1 81 ? 3.088 -3.338 -2.766 1.00 92.69 81 TYR A C 1
ATOM 644 O O . TYR A 1 81 ? 3.371 -2.164 -2.973 1.00 92.69 81 TYR A O 1
ATOM 652 N N . LEU A 1 82 ? 3.935 -4.331 -2.994 1.00 93.12 82 LEU A N 1
ATOM 653 C CA . LEU A 1 82 ? 5.220 -4.146 -3.648 1.00 93.12 82 LEU A CA 1
ATOM 654 C C . LEU A 1 82 ? 5.106 -4.673 -5.071 1.00 93.12 82 LEU A C 1
ATOM 656 O O . LEU A 1 82 ? 4.896 -5.871 -5.270 1.00 93.12 82 LEU A O 1
ATOM 660 N N . VAL A 1 83 ? 5.240 -3.780 -6.039 1.00 92.81 83 VAL A N 1
ATOM 661 C CA . VAL A 1 83 ? 5.184 -4.068 -7.469 1.00 92.81 83 VAL A CA 1
ATOM 662 C C . VAL A 1 83 ? 6.597 -4.037 -8.037 1.00 92.81 83 VAL A C 1
ATOM 664 O O . VAL A 1 83 ? 7.348 -3.099 -7.806 1.00 92.81 83 VAL A O 1
ATOM 667 N N . ASP A 1 84 ? 6.957 -5.071 -8.781 1.00 91.56 84 ASP A N 1
ATOM 668 C CA . ASP A 1 84 ? 8.164 -5.152 -9.593 1.00 91.56 84 ASP A CA 1
ATOM 669 C C . ASP A 1 84 ? 7.765 -4.892 -11.047 1.00 91.56 84 ASP A C 1
ATOM 671 O O . ASP A 1 84 ? 7.158 -5.745 -11.699 1.00 91.56 84 ASP A O 1
ATOM 675 N N . LYS A 1 85 ? 8.042 -3.680 -11.534 1.00 86.19 85 LYS A N 1
ATOM 676 C CA . LYS A 1 85 ? 7.627 -3.251 -12.876 1.00 86.19 85 LYS A CA 1
ATOM 677 C C . LYS A 1 85 ? 8.512 -3.799 -13.995 1.00 86.19 85 LYS A C 1
ATOM 679 O O . LYS A 1 85 ? 8.166 -3.624 -15.157 1.00 86.19 85 LYS A O 1
ATOM 684 N N . LEU A 1 86 ? 9.646 -4.418 -13.662 1.00 84.44 86 LEU A N 1
ATOM 685 C CA . LEU A 1 86 ? 10.617 -4.879 -14.654 1.00 84.44 86 LEU A CA 1
ATOM 686 C C . LEU A 1 86 ? 10.399 -6.347 -15.023 1.00 84.44 86 LEU A C 1
ATOM 688 O O . LEU A 1 86 ? 10.508 -6.697 -16.195 1.00 84.44 86 LEU A O 1
ATOM 692 N N . CYS A 1 87 ? 10.079 -7.205 -14.048 1.00 81.88 87 CYS A N 1
ATOM 693 C CA . CYS A 1 87 ? 10.116 -8.653 -14.280 1.00 81.88 87 CYS A CA 1
ATOM 694 C C . CYS A 1 87 ? 8.924 -9.420 -13.704 1.00 81.88 87 CYS A C 1
ATOM 696 O O . CYS A 1 87 ? 8.335 -10.247 -14.396 1.00 81.88 87 CYS A O 1
ATOM 698 N N . LEU A 1 88 ? 8.601 -9.211 -12.425 1.00 80.31 88 LEU A N 1
ATOM 699 C CA . LEU A 1 88 ? 7.744 -10.147 -11.679 1.00 80.31 88 LEU A CA 1
ATOM 700 C C . LEU A 1 88 ? 6.285 -9.693 -11.552 1.00 80.31 88 LEU A C 1
ATOM 702 O O . LEU A 1 88 ? 5.436 -10.492 -11.156 1.00 80.31 88 LEU A O 1
ATOM 706 N N . GLY A 1 89 ? 5.982 -8.427 -11.841 1.00 89.12 89 GLY A N 1
ATOM 707 C CA . GLY A 1 89 ? 4.674 -7.849 -11.559 1.00 89.12 89 GLY A CA 1
ATOM 708 C C . GLY A 1 89 ? 4.439 -7.701 -10.053 1.00 89.12 89 GLY A C 1
ATOM 709 O O . GLY A 1 89 ? 5.310 -7.244 -9.314 1.00 89.12 89 GLY A O 1
ATOM 710 N N . LEU A 1 90 ? 3.254 -8.059 -9.551 1.00 89.06 90 LEU A N 1
ATOM 711 C CA . LEU A 1 90 ? 2.943 -7.891 -8.127 1.00 89.06 90 LEU A CA 1
ATOM 712 C C . LEU A 1 90 ? 3.772 -8.852 -7.254 1.00 89.06 90 LEU A C 1
ATOM 714 O O . LEU A 1 90 ? 3.476 -10.046 -7.161 1.00 89.06 90 LEU A O 1
ATOM 718 N N . LYS A 1 91 ? 4.773 -8.326 -6.543 1.00 87.19 91 LYS A N 1
ATOM 719 C CA . LYS A 1 91 ? 5.800 -9.093 -5.825 1.00 87.19 91 LYS A CA 1
ATOM 720 C C . LYS A 1 91 ? 5.422 -9.444 -4.388 1.00 87.19 91 LYS A C 1
ATOM 722 O O . LYS A 1 91 ? 5.429 -10.625 -4.041 1.00 87.19 91 LYS A O 1
ATOM 727 N N . ASN A 1 92 ? 4.989 -8.486 -3.569 1.00 87.56 92 ASN A N 1
ATOM 728 C CA . ASN A 1 92 ? 4.550 -8.745 -2.188 1.00 87.56 92 ASN A CA 1
ATOM 729 C C . ASN A 1 92 ? 3.245 -8.015 -1.879 1.00 87.56 92 ASN A C 1
ATOM 731 O O . ASN A 1 92 ? 2.996 -6.930 -2.391 1.00 87.56 92 ASN A O 1
ATOM 735 N N . THR A 1 93 ? 2.429 -8.611 -1.012 1.00 87.69 93 THR A N 1
ATOM 736 C CA . THR A 1 93 ? 1.170 -8.027 -0.548 1.00 87.69 93 THR A CA 1
ATOM 737 C C . THR A 1 93 ? 0.986 -8.304 0.933 1.00 87.69 93 THR A C 1
ATOM 739 O O . THR A 1 93 ? 0.987 -9.463 1.355 1.00 87.69 93 THR A O 1
ATOM 742 N N . PHE A 1 94 ? 0.790 -7.255 1.718 1.00 86.00 94 PHE A N 1
ATOM 743 C CA . PHE A 1 94 ? 0.544 -7.347 3.149 1.00 86.00 94 PHE A CA 1
ATOM 744 C C . PHE A 1 94 ? -0.721 -6.584 3.492 1.00 86.00 94 PHE A C 1
ATOM 746 O O . PHE A 1 94 ? -0.894 -5.454 3.055 1.00 86.00 94 PHE A O 1
ATOM 753 N N . VAL A 1 95 ? -1.585 -7.187 4.304 1.00 86.0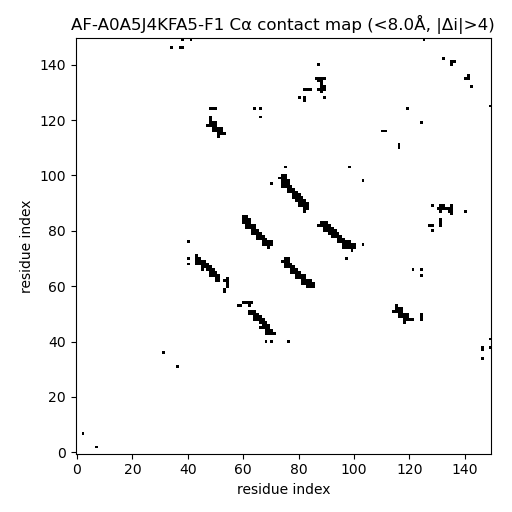6 95 VAL A N 1
ATOM 754 C CA . VAL A 1 95 ? -2.755 -6.503 4.858 1.00 86.06 95 VAL A CA 1
ATOM 755 C C . VAL A 1 95 ? -2.650 -6.491 6.367 1.00 86.06 95 VAL A C 1
ATOM 757 O O . VAL A 1 95 ? -2.204 -7.461 6.998 1.00 86.06 95 VAL A O 1
ATOM 760 N N . ARG A 1 96 ? -3.049 -5.363 6.931 1.00 85.94 96 ARG A N 1
ATOM 761 C CA . ARG A 1 96 ? -3.216 -5.148 8.356 1.00 85.94 96 ARG A CA 1
ATOM 762 C C . ARG A 1 96 ? -4.562 -4.486 8.585 1.00 85.94 96 ARG A C 1
ATOM 764 O O . ARG A 1 96 ? -5.007 -3.667 7.787 1.00 85.94 96 ARG A 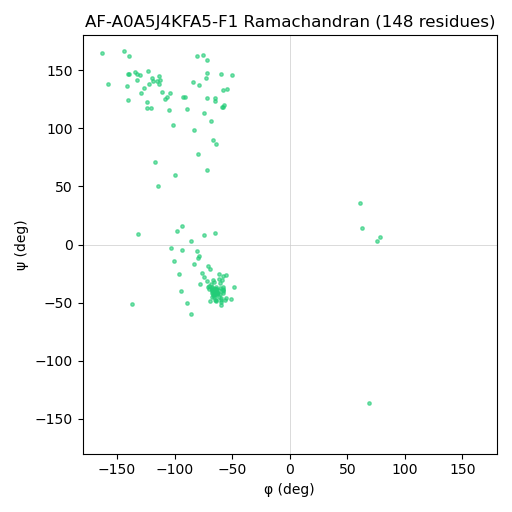O 1
ATOM 771 N N . THR A 1 97 ? -5.225 -4.896 9.649 1.00 85.94 97 THR A N 1
ATOM 772 C CA . THR A 1 97 ? -6.587 -4.491 10.000 1.00 85.94 97 THR A CA 1
ATOM 773 C C . THR A 1 97 ? -6.647 -4.264 11.499 1.00 85.94 97 THR A C 1
ATOM 775 O O . THR A 1 97 ? -5.775 -4.774 12.203 1.00 85.94 97 THR A O 1
ATOM 778 N N . ASP A 1 98 ? -7.670 -3.555 11.978 1.00 86.44 98 ASP A N 1
ATOM 779 C CA . ASP A 1 98 ? -7.840 -3.252 13.406 1.00 86.44 98 ASP A CA 1
ATOM 780 C C . ASP A 1 98 ? -6.678 -2.421 13.997 1.00 86.44 98 ASP A C 1
ATOM 782 O O . ASP A 1 98 ? -6.264 -2.591 15.141 1.00 86.44 98 ASP A O 1
ATOM 786 N N . TYR A 1 99 ? -6.111 -1.504 13.204 1.00 90.31 99 TYR A N 1
ATOM 787 C CA . TYR A 1 99 ? -5.086 -0.577 13.692 1.00 90.31 99 TYR A CA 1
ATOM 788 C C . TYR A 1 99 ? -5.732 0.636 14.357 1.00 90.31 99 TYR A C 1
ATOM 790 O O . TYR A 1 99 ? -6.728 1.174 13.870 1.00 90.31 99 TYR A O 1
ATOM 798 N N . SER A 1 100 ? -5.156 1.099 15.469 1.00 93.00 100 SER A N 1
ATOM 799 C CA . SER A 1 100 ? -5.449 2.448 15.959 1.00 93.00 100 SER A CA 1
ATOM 800 C C . SER A 1 100 ? -4.805 3.496 15.042 1.00 93.00 100 SER A C 1
ATOM 802 O O . SER A 1 100 ? -3.830 3.200 14.351 1.00 93.00 100 SER A O 1
ATOM 804 N N . GLN A 1 101 ? -5.308 4.734 15.079 1.00 91.69 101 GLN A N 1
ATOM 805 C CA . GLN A 1 101 ? -4.709 5.870 14.366 1.00 91.69 101 GLN A CA 1
ATOM 806 C C . GLN A 1 101 ? -3.201 5.997 14.656 1.00 91.69 101 GLN A C 1
ATOM 808 O O . GLN A 1 101 ? -2.392 6.064 13.739 1.00 91.69 101 GLN A O 1
ATOM 813 N N . ARG A 1 102 ? -2.815 5.921 15.936 1.00 94.44 102 ARG A N 1
ATOM 814 C CA . ARG A 1 102 ? -1.418 6.043 16.378 1.00 94.44 102 ARG A CA 1
ATOM 815 C C . ARG A 1 102 ? -0.532 4.899 15.880 1.00 94.44 102 ARG A C 1
ATOM 817 O O . ARG A 1 102 ? 0.640 5.108 15.576 1.00 94.44 102 ARG A O 1
ATOM 824 N N . ASP A 1 103 ? -1.060 3.676 15.846 1.00 94.19 103 ASP A N 1
ATOM 825 C CA . ASP A 1 103 ? -0.301 2.524 15.343 1.00 94.19 103 ASP A CA 1
ATOM 826 C C . ASP A 1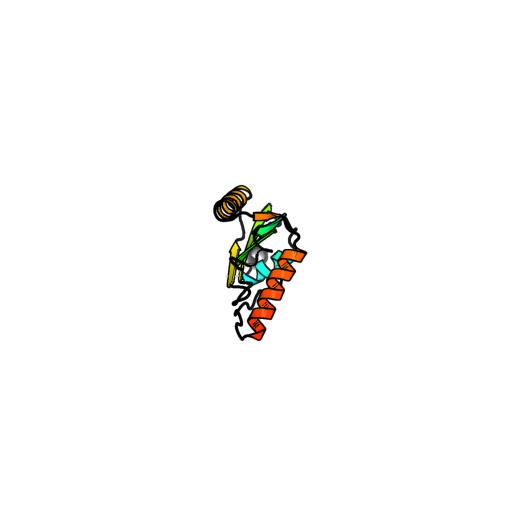 103 ? -0.115 2.609 13.830 1.00 94.19 103 ASP A C 1
ATOM 828 O O . ASP A 1 103 ? 0.943 2.250 13.318 1.00 94.19 103 ASP A O 1
ATOM 832 N N . TYR A 1 104 ? -1.130 3.109 13.124 1.00 94.31 104 TYR A N 1
ATOM 833 C CA . TYR A 1 104 ? -1.061 3.351 11.692 1.00 94.31 104 TYR A CA 1
ATOM 834 C C . TYR A 1 104 ? -0.022 4.426 11.353 1.00 94.31 104 TYR A C 1
ATOM 836 O O . TYR A 1 104 ? 0.852 4.174 10.529 1.00 94.31 104 TYR A O 1
ATOM 844 N N . GLU A 1 105 ? -0.052 5.569 12.043 1.00 94.25 105 GLU A N 1
ATOM 845 C CA . GLU A 1 105 ? 0.933 6.650 11.883 1.00 94.25 105 GLU A CA 1
ATOM 846 C C . GLU A 1 105 ? 2.364 6.143 12.082 1.00 94.25 105 GLU A C 1
ATOM 848 O O . GLU A 1 105 ? 3.228 6.370 11.239 1.00 94.25 105 GLU A O 1
ATOM 853 N N . ARG A 1 106 ? 2.600 5.347 13.133 1.00 95.12 106 ARG A N 1
ATOM 854 C CA . ARG A 1 106 ? 3.908 4.731 13.391 1.00 95.12 106 ARG A CA 1
ATOM 855 C C . ARG A 1 106 ? 4.357 3.796 12.267 1.00 95.12 106 ARG A C 1
ATOM 857 O O . ARG A 1 106 ? 5.548 3.730 11.965 1.00 95.12 106 ARG A O 1
ATOM 864 N N . GLU A 1 107 ? 3.447 3.020 11.675 1.00 93.19 107 GLU A N 1
ATOM 865 C CA . GLU A 1 107 ? 3.818 2.206 10.513 1.00 93.19 107 GLU A CA 1
ATOM 866 C C . GLU A 1 107 ? 4.079 3.058 9.277 1.00 93.19 107 GLU A C 1
ATOM 868 O O . GLU A 1 107 ? 5.008 2.761 8.526 1.00 93.19 107 GLU A O 1
ATOM 873 N N . MET A 1 108 ? 3.334 4.143 9.084 1.00 94.12 108 MET A N 1
ATOM 874 C CA . MET A 1 108 ? 3.567 5.059 7.974 1.00 94.12 108 MET A CA 1
ATOM 875 C C . MET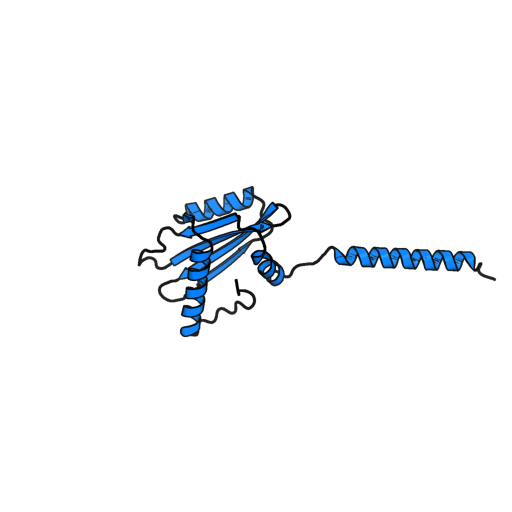 A 1 108 ? 4.937 5.747 8.094 1.00 94.12 108 MET A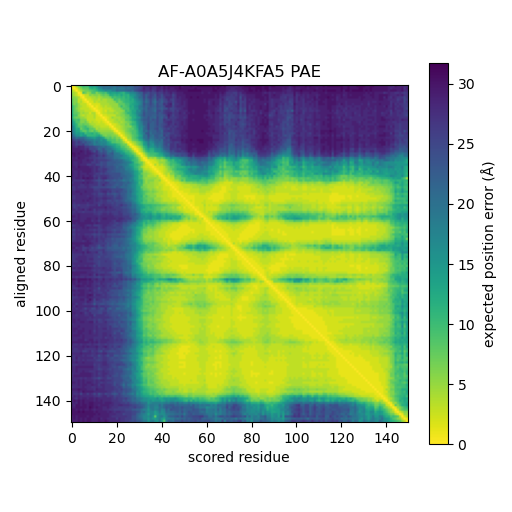 C 1
ATOM 877 O O . MET A 1 108 ? 5.693 5.768 7.123 1.00 94.12 108 MET A O 1
ATOM 881 N N . GLU A 1 109 ? 5.345 6.162 9.296 1.00 94.50 109 GLU A N 1
ATOM 882 C CA . GLU A 1 109 ? 6.706 6.649 9.585 1.00 94.50 109 GLU A CA 1
ATOM 883 C C . GLU A 1 109 ? 7.783 5.600 9.254 1.00 94.50 109 GLU A C 1
ATOM 885 O O . GLU A 1 109 ? 8.844 5.907 8.703 1.00 94.50 109 GLU A O 1
ATOM 890 N N . ARG A 1 110 ? 7.526 4.319 9.545 1.00 92.62 110 ARG A N 1
ATOM 891 C CA . ARG A 1 110 ? 8.451 3.226 9.201 1.00 92.62 110 ARG A CA 1
ATOM 892 C C . ARG A 1 110 ? 8.548 2.987 7.700 1.00 92.62 110 ARG A C 1
ATOM 894 O O . ARG A 1 110 ? 9.618 2.616 7.224 1.00 92.62 110 ARG A O 1
ATOM 901 N N . PHE A 1 111 ? 7.464 3.175 6.952 1.00 91.56 111 PHE A N 1
ATOM 902 C CA . PHE A 1 111 ? 7.515 3.114 5.493 1.00 91.56 111 PHE A CA 1
ATOM 903 C C . PHE A 1 111 ? 8.293 4.306 4.930 1.00 91.56 111 PHE A C 1
ATOM 905 O O . PHE A 1 111 ? 9.221 4.100 4.150 1.00 91.56 111 PHE A O 1
ATOM 912 N N . GLN A 1 112 ? 7.982 5.522 5.386 1.00 92.00 112 GLN A N 1
ATOM 913 C CA . GLN A 1 112 ? 8.619 6.759 4.923 1.00 92.00 112 GLN A CA 1
ATOM 914 C C . GLN A 1 112 ? 10.109 6.849 5.291 1.00 92.00 112 GLN A C 1
ATOM 916 O O . GLN A 1 112 ? 10.902 7.373 4.519 1.00 92.00 112 GLN A O 1
ATOM 921 N N . SER A 1 113 ? 10.532 6.283 6.425 1.00 93.06 113 SER A N 1
ATOM 922 C CA . SER A 1 113 ? 11.960 6.226 6.794 1.00 93.06 113 SER A CA 1
ATOM 923 C C . SER A 1 113 ? 12.783 5.257 5.939 1.00 93.06 113 SER A C 1
ATOM 925 O O . SER A 1 113 ? 14.008 5.348 5.919 1.00 93.06 113 SER A O 1
ATOM 927 N N . ARG A 1 114 ? 12.136 4.313 5.243 1.00 90.50 114 ARG A N 1
ATOM 928 C CA . ARG A 1 114 ? 12.805 3.345 4.357 1.00 90.50 114 ARG A CA 1
ATOM 929 C C . ARG A 1 114 ? 12.799 3.772 2.896 1.00 90.50 114 ARG A C 1
ATOM 931 O O . ARG A 1 114 ? 13.631 3.292 2.131 1.00 90.50 114 ARG A O 1
ATOM 938 N N . MET A 1 115 ? 11.831 4.589 2.499 1.00 89.06 115 MET A N 1
ATOM 939 C CA . MET A 1 115 ? 11.607 4.973 1.113 1.00 89.06 115 MET A CA 1
ATOM 940 C C . MET A 1 115 ? 10.826 6.280 1.063 1.00 89.06 115 MET A C 1
ATOM 942 O O . MET A 1 115 ? 9.843 6.441 1.782 1.00 89.06 115 MET A O 1
ATOM 946 N N . GLU A 1 116 ? 11.217 7.180 0.164 1.00 92.88 116 GLU A N 1
ATOM 947 C CA . GLU A 1 116 ? 10.437 8.382 -0.114 1.00 92.88 116 GLU A CA 1
ATOM 948 C C . GLU A 1 116 ? 9.086 7.997 -0.723 1.00 92.88 116 GLU A C 1
ATOM 950 O O . GLU A 1 116 ? 9.008 7.296 -1.738 1.00 92.88 116 GLU A O 1
ATOM 955 N N . MET A 1 117 ? 8.012 8.445 -0.081 1.00 94.75 117 MET A N 1
ATOM 956 C CA . MET A 1 117 ? 6.635 8.174 -0.477 1.00 94.75 117 MET A CA 1
ATOM 957 C C . MET A 1 117 ? 5.940 9.499 -0.768 1.00 94.75 117 MET A C 1
ATOM 959 O O . MET A 1 117 ? 6.136 10.479 -0.053 1.00 94.75 117 MET A O 1
ATOM 963 N N . GLN A 1 118 ? 5.074 9.507 -1.772 1.00 95.50 118 GLN A N 1
ATOM 964 C CA . GLN A 1 118 ? 4.213 10.636 -2.098 1.00 95.50 118 GLN A CA 1
ATOM 965 C C . GLN A 1 118 ? 2.739 10.208 -2.095 1.00 95.50 118 GLN A C 1
ATOM 967 O O . GLN A 1 118 ? 2.447 9.044 -2.401 1.00 95.50 118 GLN A O 1
ATOM 972 N N . PRO A 1 119 ? 1.801 11.112 -1.761 1.00 96.62 119 PRO A N 1
ATOM 973 C CA . PRO A 1 119 ? 0.380 10.836 -1.905 1.00 96.62 119 PRO A CA 1
ATOM 974 C C . PRO A 1 119 ? 0.037 10.537 -3.366 1.00 96.62 119 PRO A C 1
ATOM 976 O O . PRO A 1 119 ? 0.622 11.112 -4.285 1.00 96.62 119 PRO A O 1
ATOM 979 N N . CYS A 1 120 ? -0.933 9.658 -3.597 1.00 96.56 120 CYS A N 1
ATOM 980 C CA . CYS A 1 120 ? -1.427 9.372 -4.940 1.00 96.56 120 CYS A CA 1
ATOM 981 C C . CYS A 1 120 ? -2.931 9.107 -4.959 1.00 96.56 120 CYS A C 1
ATOM 983 O O . CYS A 1 120 ? -3.565 8.906 -3.921 1.00 96.56 120 CYS A O 1
ATOM 985 N N . SER A 1 121 ? -3.515 9.118 -6.158 1.00 96.12 121 SER A N 1
ATOM 986 C CA . SER A 1 121 ? -4.908 8.726 -6.330 1.00 96.12 121 SER A CA 1
ATOM 987 C C . SER A 1 121 ? -5.062 7.215 -6.160 1.00 96.12 121 SER A C 1
ATOM 989 O O . SER A 1 121 ? -4.197 6.423 -6.541 1.00 96.12 121 SER A O 1
ATOM 991 N N . LEU A 1 122 ? -6.217 6.806 -5.633 1.00 93.50 122 LEU A N 1
ATOM 992 C CA . LEU A 1 122 ? -6.582 5.393 -5.567 1.00 93.50 122 LEU A CA 1
ATOM 993 C C . LEU A 1 122 ? -6.588 4.746 -6.960 1.00 93.50 122 LEU A C 1
ATOM 995 O O . LEU A 1 122 ? -6.192 3.593 -7.094 1.00 93.50 122 LEU A O 1
ATOM 999 N N . GLU A 1 123 ? -7.012 5.494 -7.979 1.00 94.62 123 GLU A N 1
ATOM 1000 C CA . GLU A 1 123 ? -7.040 5.030 -9.365 1.00 94.62 123 GLU A CA 1
ATOM 1001 C C . GLU A 1 123 ? -5.642 4.643 -9.856 1.00 94.62 123 GLU A C 1
ATOM 1003 O O . GLU A 1 123 ? -5.465 3.528 -10.344 1.00 94.62 123 GLU A O 1
ATOM 1008 N N . LEU A 1 124 ? -4.637 5.505 -9.651 1.00 94.62 124 LEU A N 1
ATOM 1009 C CA . LEU A 1 124 ? -3.255 5.215 -10.040 1.00 94.62 124 LEU A CA 1
ATOM 1010 C C . LEU A 1 124 ? -2.738 3.961 -9.328 1.00 94.62 124 LEU A C 1
ATOM 1012 O O . LEU A 1 124 ? -2.152 3.077 -9.953 1.00 94.62 124 LEU A O 1
ATOM 1016 N N . ALA A 1 125 ? -2.984 3.864 -8.021 1.00 94.50 125 ALA A N 1
ATOM 1017 C CA . ALA A 1 125 ? -2.590 2.706 -7.232 1.00 94.50 125 ALA A CA 1
ATOM 1018 C C . ALA A 1 125 ? -3.231 1.410 -7.756 1.00 94.50 125 ALA A C 1
ATOM 1020 O O . ALA A 1 125 ? -2.539 0.412 -7.955 1.00 94.50 125 ALA A O 1
ATOM 1021 N N . GLN A 1 126 ? -4.540 1.426 -8.018 1.00 92.31 126 GLN A N 1
ATOM 1022 C CA . GLN A 1 126 ? -5.270 0.275 -8.549 1.00 92.31 126 GLN A CA 1
ATOM 1023 C C . GLN A 1 126 ? -4.780 -0.109 -9.946 1.00 92.31 126 GLN A C 1
ATOM 1025 O O . GLN A 1 126 ? -4.490 -1.281 -10.175 1.00 92.31 126 GLN A O 1
ATOM 1030 N N . GLN A 1 127 ? -4.632 0.857 -10.855 1.00 93.19 127 GLN A N 1
ATOM 1031 C CA . GLN A 1 127 ? -4.121 0.624 -12.208 1.00 93.19 127 GLN A CA 1
ATOM 1032 C C . GLN A 1 127 ? -2.742 -0.035 -12.178 1.00 93.19 127 GLN A C 1
ATOM 1034 O O . GLN A 1 127 ? -2.539 -1.049 -12.841 1.00 93.19 127 GLN A O 1
ATOM 1039 N N . MET A 1 128 ? -1.818 0.480 -11.363 1.00 92.50 128 MET A N 1
ATOM 1040 C CA . MET A 1 128 ? -0.475 -0.089 -11.221 1.00 92.50 128 MET A CA 1
ATOM 1041 C C . MET A 1 128 ? -0.508 -1.526 -10.699 1.00 92.50 128 MET A C 1
ATOM 1043 O O . MET A 1 128 ? 0.180 -2.398 -11.231 1.00 92.50 128 MET A O 1
ATOM 1047 N N . ILE A 1 129 ? -1.315 -1.795 -9.670 1.00 91.50 129 ILE A N 1
ATOM 1048 C CA . ILE A 1 129 ? -1.415 -3.134 -9.086 1.00 91.50 129 ILE A CA 1
ATOM 1049 C C . ILE A 1 129 ? -2.030 -4.120 -10.086 1.00 91.50 129 ILE A C 1
ATOM 1051 O O . ILE A 1 129 ? -1.503 -5.218 -10.261 1.00 91.50 129 ILE A O 1
ATOM 1055 N N . TYR A 1 130 ? -3.110 -3.736 -10.763 1.00 90.75 130 TYR A N 1
ATOM 1056 C CA . TYR A 1 130 ? -3.779 -4.593 -11.737 1.00 90.75 130 TYR A CA 1
ATOM 1057 C C . TYR A 1 130 ? -2.934 -4.848 -12.976 1.00 90.75 130 TYR A C 1
ATOM 1059 O O . TYR A 1 130 ? -2.765 -6.003 -13.357 1.00 90.75 130 TYR A O 1
ATOM 1067 N N . ALA A 1 131 ? -2.318 -3.808 -13.539 1.00 90.81 131 ALA A N 1
ATOM 1068 C CA . ALA A 1 131 ? -1.400 -3.959 -14.660 1.00 90.81 131 ALA A CA 1
ATOM 1069 C C . ALA A 1 131 ? -0.240 -4.902 -14.309 1.00 90.81 131 ALA A C 1
ATOM 1071 O O . ALA A 1 131 ? 0.155 -5.732 -15.126 1.00 90.81 131 ALA A O 1
ATOM 1072 N N . ALA A 1 132 ? 0.272 -4.829 -13.076 1.00 90.81 132 ALA A N 1
ATOM 1073 C CA . ALA A 1 132 ? 1.313 -5.728 -12.598 1.00 90.81 132 ALA A CA 1
ATOM 1074 C C . ALA A 1 132 ? 0.832 -7.182 -12.441 1.00 90.81 132 ALA A C 1
ATOM 1076 O O . ALA A 1 132 ? 1.589 -8.107 -12.737 1.00 90.81 132 ALA A O 1
ATOM 1077 N N . ILE A 1 133 ? -0.405 -7.405 -11.984 1.00 89.12 133 ILE A N 1
ATOM 1078 C CA . ILE A 1 133 ? -1.012 -8.746 -11.916 1.00 89.12 133 ILE A CA 1
ATOM 1079 C C . ILE A 1 133 ? -1.200 -9.316 -13.325 1.00 89.12 133 ILE A C 1
ATOM 1081 O O . ILE A 1 133 ? -0.796 -10.450 -13.582 1.00 89.12 133 ILE A O 1
ATOM 1085 N N . ASP A 1 134 ? -1.758 -8.528 -14.242 1.00 89.06 134 ASP A N 1
ATOM 1086 C CA . ASP A 1 134 ? -2.009 -8.942 -15.623 1.00 89.06 134 ASP A CA 1
ATOM 1087 C C . ASP A 1 134 ? -0.705 -9.228 -16.370 1.00 89.06 134 ASP A C 1
ATOM 1089 O O . ASP A 1 134 ? -0.612 -10.196 -17.126 1.00 89.06 134 ASP A O 1
ATOM 1093 N N . TYR A 1 135 ? 0.330 -8.416 -16.136 1.00 88.81 135 TYR A N 1
ATOM 1094 C CA . TYR A 1 135 ? 1.667 -8.665 -16.660 1.00 88.81 135 TYR A CA 1
ATOM 1095 C C . TYR A 1 135 ? 2.211 -10.006 -16.160 1.00 88.81 135 TYR A C 1
ATOM 1097 O O . TYR A 1 135 ? 2.570 -10.855 -16.971 1.00 88.81 135 TYR A O 1
ATOM 1105 N N . ALA A 1 136 ? 2.197 -10.241 -14.845 1.00 87.50 136 ALA A N 1
ATOM 1106 C CA . ALA A 1 136 ? 2.669 -11.492 -14.253 1.00 87.50 136 ALA A CA 1
ATOM 1107 C C . ALA A 1 136 ? 1.917 -12.719 -14.806 1.00 87.50 136 ALA A C 1
ATOM 1109 O O . ALA A 1 136 ? 2.533 -13.733 -15.145 1.00 87.50 136 ALA A O 1
ATOM 1110 N N . ALA A 1 137 ? 0.595 -12.607 -14.976 1.00 86.38 137 ALA A N 1
ATOM 1111 C CA . ALA A 1 137 ? -0.244 -13.672 -15.512 1.00 86.38 137 ALA A CA 1
ATOM 1112 C C . ALA A 1 137 ? 0.150 -14.084 -16.943 1.00 86.38 137 ALA A C 1
ATOM 1114 O O . ALA A 1 137 ? 0.153 -15.279 -17.243 1.00 86.38 137 ALA A O 1
ATOM 1115 N N . LYS A 1 138 ? 0.553 -13.135 -17.804 1.00 85.81 138 LYS A N 1
ATOM 1116 C CA . LYS A 1 138 ? 1.013 -13.423 -19.181 1.00 85.81 138 LYS A CA 1
ATOM 1117 C C . LYS A 1 138 ? 2.254 -14.315 -19.229 1.00 85.81 138 LYS A C 1
ATOM 1119 O O . LYS A 1 138 ? 2.414 -15.076 -20.177 1.00 85.81 138 LYS A O 1
ATOM 1124 N N . PHE A 1 139 ? 3.105 -14.246 -18.208 1.00 82.25 139 PHE A N 1
ATOM 1125 C CA . PHE A 1 139 ? 4.328 -15.048 -18.105 1.00 82.25 139 PHE A CA 1
ATOM 1126 C C . PHE A 1 139 ? 4.157 -16.293 -17.221 1.00 82.25 139 PHE A C 1
ATOM 1128 O O . PHE A 1 139 ? 5.137 -16.941 -16.865 1.00 82.25 139 PHE A O 1
ATOM 1135 N N . GLY A 1 140 ? 2.919 -16.645 -16.854 1.00 75.12 140 GLY A N 1
ATOM 1136 C CA . GLY A 1 140 ? 2.625 -17.821 -16.032 1.00 75.12 140 GLY A CA 1
ATOM 1137 C C . GLY A 1 140 ? 2.890 -17.631 -14.536 1.00 75.12 140 GLY A C 1
ATOM 1138 O O . GLY A 1 140 ? 2.730 -18.575 -13.761 1.00 75.12 140 GLY A O 1
ATOM 1139 N N . PHE A 1 141 ? 3.229 -16.417 -14.090 1.00 72.19 141 PHE A N 1
ATOM 1140 C CA . PHE A 1 141 ? 3.324 -16.086 -12.671 1.00 72.19 141 PHE A CA 1
ATOM 1141 C C . PHE A 1 141 ? 1.924 -15.834 -12.104 1.00 72.19 141 PHE A C 1
ATOM 1143 O O . PHE A 1 141 ? 1.496 -14.702 -11.886 1.00 72.19 141 PHE A O 1
ATOM 1150 N N . VAL A 1 142 ? 1.184 -16.912 -11.844 1.00 60.28 142 VAL A N 1
ATOM 1151 C CA . VAL A 1 142 ? -0.101 -16.821 -11.146 1.00 60.28 142 VAL A CA 1
ATOM 1152 C C . VAL A 1 142 ? 0.169 -16.773 -9.649 1.00 60.28 142 VAL A C 1
ATOM 1154 O O . VAL A 1 142 ? 0.361 -17.792 -8.983 1.00 60.28 142 VAL A O 1
ATOM 1157 N N . LYS A 1 143 ? 0.159 -15.565 -9.084 1.00 57.25 143 LYS A N 1
ATOM 1158 C CA . LYS A 1 143 ? -0.020 -15.410 -7.641 1.00 57.25 143 LYS A CA 1
ATOM 1159 C C . LYS A 1 143 ? -1.337 -16.094 -7.269 1.00 57.25 143 LYS A C 1
ATOM 1161 O O . LYS A 1 143 ? -2.392 -15.714 -7.769 1.00 57.25 143 LYS A O 1
ATOM 1166 N N . ASN A 1 144 ? -1.283 -17.102 -6.394 1.00 47.47 144 ASN A N 1
ATOM 1167 C CA . ASN A 1 144 ? -2.454 -17.803 -5.851 1.00 47.47 144 ASN A CA 1
ATOM 1168 C C . ASN A 1 144 ? -3.187 -16.868 -4.868 1.00 47.47 144 ASN A C 1
ATOM 1170 O O . ASN A 1 144 ? -3.226 -17.063 -3.658 1.00 47.47 144 ASN A O 1
ATOM 1174 N N . CYS A 1 145 ? -3.702 -15.774 -5.410 1.00 48.66 145 CYS A N 1
ATOM 1175 C CA . CYS A 1 145 ? -4.338 -14.669 -4.732 1.00 48.66 145 CYS A CA 1
ATOM 1176 C C . CYS A 1 145 ? -5.857 -14.850 -4.854 1.00 48.66 145 CYS A C 1
ATOM 1178 O O . CYS A 1 145 ? -6.554 -13.986 -5.376 1.00 48.66 145 CYS A O 1
ATOM 1180 N N . ARG A 1 146 ? -6.400 -15.968 -4.349 1.00 41.22 146 ARG A N 1
ATOM 1181 C CA . ARG A 1 146 ? -7.838 -16.315 -4.450 1.00 41.22 146 ARG A CA 1
ATOM 1182 C C . ARG A 1 146 ? -8.810 -15.371 -3.708 1.00 41.22 146 ARG A C 1
ATOM 1184 O O . ARG A 1 146 ? -9.994 -15.664 -3.628 1.00 41.22 146 ARG A O 1
ATOM 1191 N N . GLY A 1 147 ? -8.341 -14.227 -3.212 1.00 41.72 147 GLY A N 1
ATOM 1192 C CA . GLY A 1 147 ? -9.155 -13.184 -2.579 1.00 41.72 147 GLY A CA 1
ATOM 1193 C C . GLY A 1 147 ? -8.880 -11.758 -3.074 1.00 41.72 147 GLY A C 1
ATOM 1194 O O . GLY A 1 147 ? -9.385 -10.820 -2.468 1.00 41.72 147 GLY A O 1
ATOM 1195 N N . TRP A 1 148 ? -8.085 -11.573 -4.137 1.00 44.34 148 TRP A N 1
ATOM 1196 C CA . TRP A 1 148 ? -7.526 -10.264 -4.520 1.00 44.34 148 TRP A CA 1
ATOM 1197 C C . TRP A 1 148 ? -8.054 -9.743 -5.861 1.00 44.34 148 TRP A C 1
ATOM 1199 O O . TRP A 1 148 ? -7.294 -9.343 -6.737 1.00 44.34 148 TRP A O 1
ATOM 1209 N N . GLN A 1 149 ? -9.372 -9.749 -6.024 1.00 37.66 149 GLN A N 1
ATOM 1210 C CA . GLN A 1 149 ? -10.014 -8.814 -6.949 1.00 37.66 149 GLN A CA 1
ATOM 1211 C C . GLN A 1 149 ? -10.323 -7.565 -6.122 1.00 37.66 149 GLN A C 1
ATOM 1213 O O . GLN A 1 149 ? -11.039 -7.690 -5.124 1.00 37.66 149 GLN A O 1
ATOM 1218 N N . PHE A 1 150 ? -9.716 -6.423 -6.459 1.00 46.88 150 PHE A N 1
ATOM 1219 C CA . PHE A 1 150 ? -9.904 -5.152 -5.750 1.00 46.88 150 PHE A CA 1
ATOM 1220 C C . PHE A 1 150 ? -11.227 -4.483 -6.140 1.00 46.88 150 PHE A C 1
ATOM 1222 O O . PHE A 1 150 ? -12.046 -5.100 -6.859 1.00 46.88 150 PHE A O 1
#

Organism: NCBI:txid2607529

Nearest PDB structures (foldseek):
  3nm7-assembly1_A  TM=5.096E-01  e=1.812E+00  Borreliella burgdorferi

pLDDT: mean 78.74, std 17.35, range [37.66, 97.19]

Sequence (150 aa):
MPQDPKKQQKAVMKKRKKAAQHKVSAKANLTFSKEGMLREARSLPLLECWISQSWQQDAPGLVQIIIARTQLDRRICFGSYLVDKLCLGLKNTFVRTDYSQRDYEREMERFQSRMEMQPCSLELAQQMIYAAIDYAAKFGFVKNCRGWQF

Radius of gyration: 24.52 Å; Cα contacts (8 Å, |Δi|>4): 190; chains: 1; bounding box: 65×49×62 Å

Mean predicted aligned error: 12.94 Å

Secondary structure (DSSP, 8-state):
----HHHHHHHHHHHHHHHHHHHHHTTS-----HHHHHHHHTTSPEEEEEEEGGGGSTTT-EEEEEEEEE-TTS-EEEEEEEEETTTTEEEEEEEEEEE-HHHHHHHHHHHHTTS-EEE--HHHHHHHHHHHHHHHHHTT-----TT---

Foldseek 3Di:
DDDDVVVVVVVVVVVVVVVVVVVVVVVPDPVQDPLNVLVCQVVFAWPFKKKFPCCVPPPPQKMWIKTWGADPVRWIKMKIWIARRPPAQTDDIDIDTRHHPVRVVVVVVVVCVVGPMDTDDPVVRVCSNVVSQVVNVVVVNHDPCVRDPD